Protein AF-A0A138AE57-F1 (afdb_monomer)

Solvent-accessible surface area (backbone atoms only — not comparable to full-atom values): 4551 Å² total; per-residue (Å²): 134,83,63,89,54,28,20,68,78,81,58,49,68,63,56,95,75,58,81,74,49,48,72,42,70,53,96,36,34,83,74,44,37,33,43,63,92,65,51,51,76,65,60,49,52,52,48,53,52,43,64,76,39,39,45,75,48,72,46,97,86,71,31,50,41,74,42,64,69,73,72,87,128

Structure (mmCIF, N/CA/C/O backbone):
data_AF-A0A138AE57-F1
#
_entry.id   AF-A0A138AE57-F1
#
loop_
_atom_site.group_PDB
_atom_site.id
_atom_site.type_symbol
_atom_site.label_atom_id
_atom_site.label_alt_id
_atom_site.label_comp_id
_atom_site.label_asym_id
_atom_site.label_entity_id
_atom_site.label_seq_id
_atom_site.pdbx_PDB_ins_code
_atom_site.Cartn_x
_atom_site.Cartn_y
_atom_site.Cartn_z
_atom_site.occupancy
_atom_site.B_iso_or_equiv
_atom_site.auth_seq_id
_atom_site.auth_comp_id
_atom_site.auth_asym_id
_atom_site.auth_atom_id
_atom_site.pdbx_PDB_model_num
ATOM 1 N N . MET A 1 1 ? 6.250 11.217 -14.703 1.00 43.09 1 MET A N 1
ATOM 2 C CA . MET A 1 1 ? 6.562 10.094 -13.794 1.00 43.09 1 MET A CA 1
ATOM 3 C C . MET A 1 1 ? 6.693 10.636 -12.379 1.00 43.09 1 MET A C 1
ATOM 5 O O . MET A 1 1 ? 7.542 11.486 -12.134 1.00 43.09 1 MET A O 1
ATOM 9 N N . SER A 1 2 ? 5.802 10.240 -11.473 1.00 51.94 2 SER A N 1
ATOM 10 C CA . SER A 1 2 ? 5.916 10.521 -10.039 1.00 51.94 2 SER A CA 1
ATOM 11 C C . SER A 1 2 ? 7.158 9.808 -9.501 1.00 51.94 2 SER A C 1
ATOM 13 O O . SER A 1 2 ? 7.308 8.605 -9.678 1.00 51.94 2 SER A O 1
ATOM 15 N N . ASN A 1 3 ? 8.073 10.544 -8.865 1.00 61.69 3 ASN A N 1
ATOM 16 C CA . ASN A 1 3 ? 9.152 9.916 -8.106 1.00 61.69 3 ASN A CA 1
ATOM 17 C C . ASN A 1 3 ? 8.506 9.125 -6.964 1.00 61.69 3 ASN A C 1
ATOM 19 O O . ASN A 1 3 ? 7.997 9.750 -6.035 1.00 61.69 3 ASN A O 1
ATOM 23 N N . LEU A 1 4 ? 8.571 7.791 -7.020 1.00 69.56 4 LEU A N 1
ATOM 24 C CA . LEU A 1 4 ? 8.080 6.854 -5.989 1.00 69.56 4 LEU A CA 1
ATOM 25 C C . LEU A 1 4 ? 8.727 7.073 -4.605 1.00 69.56 4 LEU A C 1
ATOM 27 O O . LEU A 1 4 ? 8.396 6.434 -3.621 1.00 69.56 4 LEU A O 1
ATOM 31 N N . ASN A 1 5 ? 9.646 8.024 -4.505 1.00 85.94 5 ASN A N 1
ATOM 32 C CA . ASN A 1 5 ? 10.393 8.354 -3.305 1.00 85.94 5 ASN A CA 1
ATOM 33 C C . ASN A 1 5 ? 9.757 9.558 -2.584 1.00 85.94 5 ASN A C 1
ATOM 35 O O . ASN A 1 5 ? 10.417 10.201 -1.763 1.00 85.94 5 ASN A O 1
ATOM 39 N N . ARG A 1 6 ? 8.539 9.971 -2.965 1.00 91.88 6 ARG A N 1
ATOM 40 C CA . ARG A 1 6 ? 7.848 11.148 -2.423 1.00 91.88 6 ARG A CA 1
ATOM 41 C C . ARG A 1 6 ? 6.356 10.892 -2.256 1.00 91.88 6 ARG A C 1
ATOM 43 O O . ARG A 1 6 ? 5.732 10.306 -3.128 1.00 91.88 6 ARG A O 1
ATOM 50 N N . CYS A 1 7 ? 5.800 11.443 -1.180 1.00 92.62 7 CYS A N 1
ATOM 51 C CA . CYS A 1 7 ? 4.366 11.504 -0.942 1.00 92.62 7 CYS A CA 1
ATOM 52 C C . CYS A 1 7 ? 3.664 12.211 -2.106 1.00 92.62 7 CYS A C 1
ATOM 54 O O . CYS A 1 7 ? 4.067 13.307 -2.511 1.00 92.62 7 CYS A O 1
ATOM 56 N N . ASN A 1 8 ? 2.595 11.617 -2.620 1.00 92.75 8 ASN A N 1
ATOM 57 C CA . ASN A 1 8 ? 1.810 12.207 -3.692 1.00 92.75 8 ASN A CA 1
ATOM 58 C C . ASN A 1 8 ? 1.019 13.445 -3.230 1.00 92.75 8 ASN A C 1
ATOM 60 O O . ASN A 1 8 ? 0.860 14.365 -4.025 1.00 92.75 8 ASN A O 1
ATOM 64 N N . GLY A 1 9 ? 0.590 13.500 -1.962 1.00 91.81 9 GLY A N 1
ATOM 65 C CA . GLY A 1 9 ? -0.138 14.643 -1.396 1.00 91.81 9 GLY A CA 1
ATOM 66 C C . GLY A 1 9 ? 0.767 15.841 -1.090 1.00 91.81 9 GLY A C 1
ATOM 67 O O . GLY A 1 9 ? 0.656 16.892 -1.711 1.00 91.81 9 GLY A O 1
ATOM 68 N N . CYS A 1 10 ? 1.708 15.687 -0.153 1.00 93.81 10 CYS A N 1
ATOM 69 C CA . CYS A 1 10 ? 2.536 16.800 0.340 1.00 93.81 10 CYS A CA 1
ATOM 70 C C . CYS A 1 10 ? 3.965 16.852 -0.224 1.00 93.81 10 CYS A C 1
ATOM 72 O O . CYS A 1 10 ? 4.759 17.693 0.192 1.00 93.81 10 CYS A O 1
ATOM 74 N N . ARG A 1 11 ? 4.348 15.934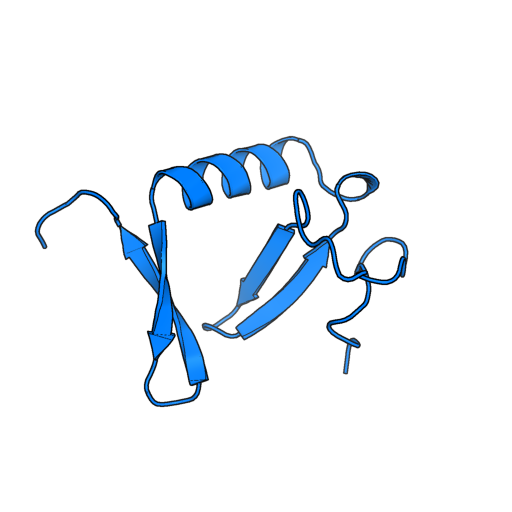 -1.126 1.00 92.56 11 ARG A N 1
ATOM 75 C CA . ARG A 1 11 ? 5.700 15.848 -1.731 1.00 92.56 11 ARG A CA 1
ATOM 76 C C . ARG A 1 11 ? 6.851 15.587 -0.749 1.00 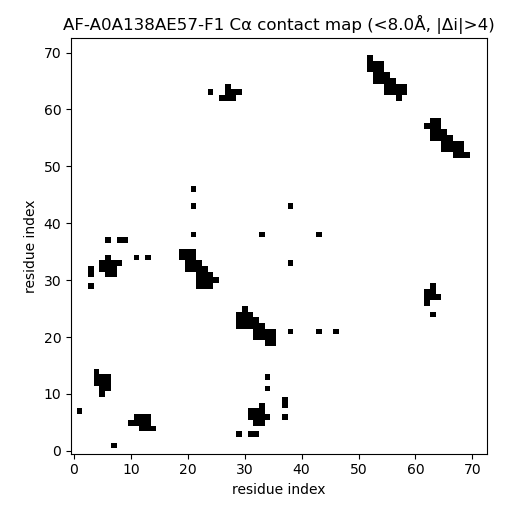92.56 11 ARG A C 1
ATOM 78 O O . ARG A 1 11 ? 8.017 15.564 -1.176 1.00 92.56 11 ARG A O 1
ATOM 85 N N . ARG A 1 12 ? 6.540 15.316 0.529 1.00 91.56 12 ARG A N 1
ATOM 86 C CA . ARG A 1 12 ? 7.488 14.848 1.553 1.00 91.56 12 ARG A CA 1
ATOM 87 C C . ARG A 1 12 ? 8.255 13.639 1.034 1.00 91.56 12 ARG A C 1
ATOM 89 O O . ARG A 1 12 ? 7.667 12.750 0.426 1.00 91.56 12 ARG A O 1
ATOM 96 N N . ARG A 1 13 ? 9.569 13.610 1.250 1.00 91.44 13 ARG A N 1
ATOM 97 C CA . ARG A 1 13 ? 10.421 12.503 0.808 1.00 91.44 13 ARG A CA 1
ATOM 98 C C . ARG A 1 13 ? 10.175 11.270 1.681 1.00 91.44 13 ARG A C 1
ATOM 100 O O . ARG A 1 13 ? 10.081 11.400 2.900 1.00 91.44 13 ARG A O 1
ATOM 107 N N . LEU A 1 14 ? 10.083 10.106 1.049 1.00 87.75 14 LEU A N 1
ATOM 108 C CA . LEU A 1 14 ? 10.144 8.814 1.721 1.00 87.75 14 LEU A CA 1
ATOM 109 C C . LEU A 1 14 ? 11.597 8.605 2.165 1.00 87.75 14 LEU A C 1
ATOM 111 O O . LEU A 1 14 ? 12.509 8.612 1.333 1.00 87.75 14 LEU A O 1
ATOM 115 N N . HIS A 1 15 ? 11.816 8.529 3.475 1.00 81.00 15 HIS A N 1
ATOM 116 C CA . HIS A 1 15 ? 13.122 8.214 4.059 1.00 81.00 15 HIS A CA 1
ATOM 117 C C . HIS A 1 15 ? 13.237 6.697 4.277 1.00 81.00 15 HIS A C 1
ATOM 119 O O . HIS A 1 15 ? 12.315 5.955 3.960 1.00 81.00 15 HIS A O 1
ATOM 125 N N . SER A 1 16 ? 14.374 6.227 4.792 1.00 73.00 16 SER A N 1
ATOM 126 C CA . SER A 1 16 ? 14.632 4.799 5.023 1.00 73.00 16 SER A CA 1
ATOM 127 C C . SER A 1 16 ? 13.639 4.127 5.977 1.00 73.00 16 SER A C 1
ATOM 129 O O . SER A 1 16 ? 13.451 2.921 5.870 1.00 73.00 16 SER A O 1
ATOM 131 N N . ASN A 1 17 ? 12.995 4.882 6.877 1.00 74.12 17 ASN A N 1
ATOM 132 C CA . ASN A 1 17 ? 11.868 4.366 7.645 1.00 74.12 17 ASN A CA 1
ATOM 133 C C . ASN A 1 17 ? 10.564 4.542 6.849 1.00 74.12 17 ASN A C 1
ATOM 135 O O . ASN A 1 17 ? 10.077 5.666 6.690 1.00 74.12 17 ASN A O 1
ATOM 139 N N . ILE A 1 18 ? 10.048 3.425 6.337 1.00 83.50 18 ILE A N 1
ATOM 140 C CA . ILE A 1 18 ? 8.818 3.345 5.537 1.00 83.50 18 ILE A CA 1
ATOM 141 C C . ILE A 1 18 ? 7.573 3.048 6.384 1.00 83.50 18 ILE A C 1
ATOM 143 O O . ILE A 1 18 ? 6.471 3.027 5.848 1.00 83.50 18 ILE A O 1
ATOM 147 N N . GLU A 1 19 ? 7.735 2.813 7.684 1.00 86.88 19 GLU A N 1
ATOM 148 C CA . GLU A 1 19 ? 6.642 2.461 8.589 1.00 86.88 19 GLU A CA 1
ATOM 149 C C . GLU A 1 19 ? 5.536 3.533 8.588 1.00 86.88 19 GLU A C 1
ATOM 151 O O . GLU A 1 19 ? 5.810 4.740 8.596 1.00 86.88 19 GLU 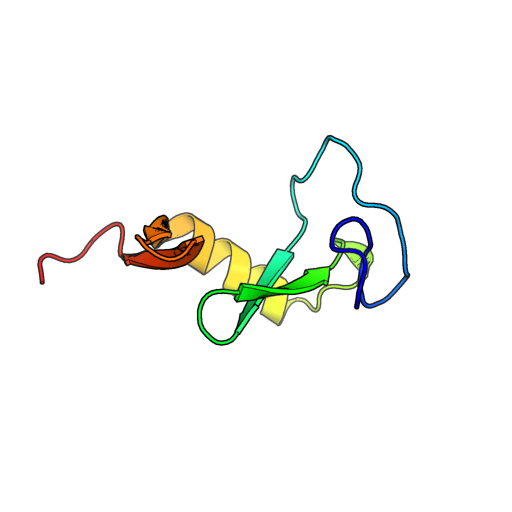A O 1
ATOM 156 N N . GLY A 1 20 ? 4.280 3.084 8.518 1.00 88.19 20 GLY A N 1
ATOM 157 C CA . GLY A 1 20 ? 3.092 3.940 8.442 1.00 88.19 20 GLY A CA 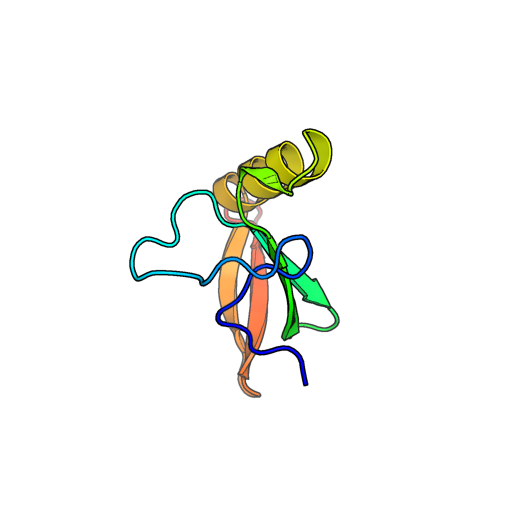1
ATOM 158 C C . GLY A 1 20 ? 2.881 4.653 7.100 1.00 88.19 20 GLY A C 1
ATOM 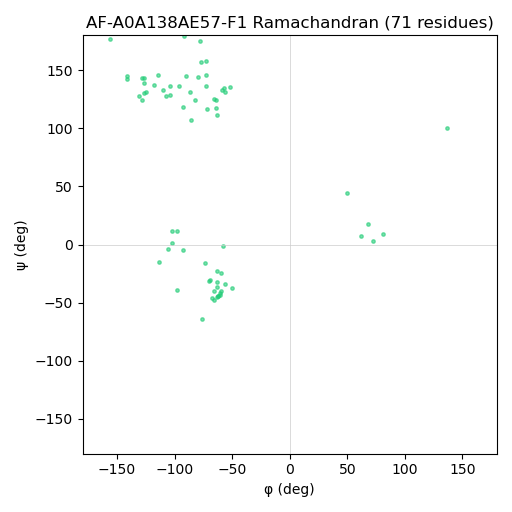159 O O . GLY A 1 20 ? 1.959 5.457 6.970 1.00 88.19 20 GLY A O 1
ATOM 160 N N . TRP A 1 21 ? 3.724 4.426 6.088 1.00 92.88 21 TRP A N 1
ATOM 161 C CA . TRP A 1 21 ? 3.460 4.919 4.736 1.00 92.88 21 TRP A CA 1
ATOM 162 C C . TRP A 1 21 ? 2.608 3.928 3.951 1.00 92.88 21 TRP A C 1
ATOM 164 O O . TRP A 1 21 ? 2.963 2.760 3.825 1.00 92.88 21 TRP A O 1
ATOM 174 N N . ASN A 1 22 ? 1.556 4.433 3.311 1.00 93.44 22 ASN A N 1
ATOM 175 C CA . ASN A 1 22 ? 0.678 3.609 2.489 1.00 93.44 22 ASN A CA 1
ATOM 176 C C . ASN A 1 22 ? 1.096 3.706 1.027 1.00 93.44 22 ASN A C 1
ATOM 178 O O . ASN A 1 22 ? 1.351 4.800 0.509 1.00 93.44 22 ASN A O 1
ATOM 182 N N . ALA A 1 23 ? 1.122 2.560 0.352 1.00 91.12 23 ALA A N 1
ATOM 183 C CA . ALA A 1 23 ? 1.251 2.469 -1.093 1.00 91.12 23 ALA A CA 1
ATOM 184 C C . ALA A 1 23 ? -0.072 1.983 -1.689 1.00 91.12 23 ALA A C 1
ATOM 186 O O . ALA A 1 23 ? -0.651 1.005 -1.226 1.00 91.12 23 ALA A O 1
ATOM 187 N N . GLN A 1 24 ? -0.532 2.659 -2.736 1.00 89.56 24 GLN A N 1
ATOM 188 C CA . GLN A 1 24 ? -1.705 2.264 -3.503 1.00 89.56 24 GLN A CA 1
ATOM 189 C C . GLN A 1 24 ? -1.256 1.641 -4.822 1.00 89.56 24 GLN A C 1
ATOM 191 O O . GLN A 1 24 ? -0.460 2.229 -5.567 1.00 89.56 24 GLN A O 1
ATOM 196 N N . PHE A 1 25 ? -1.783 0.455 -5.114 1.00 88.88 25 PHE A N 1
ATOM 197 C CA . PHE A 1 25 ? -1.452 -0.304 -6.313 1.00 88.88 25 PHE A CA 1
ATOM 198 C C . PHE A 1 25 ? -2.585 -0.207 -7.336 1.00 88.88 25 PHE A C 1
ATOM 200 O O . PHE A 1 25 ? -3.755 -0.347 -7.002 1.00 88.88 25 PHE A O 1
ATOM 207 N N . CYS A 1 26 ? -2.236 0.001 -8.602 1.00 88.75 26 CYS A N 1
ATOM 208 C CA . CYS A 1 26 ? -3.152 -0.053 -9.735 1.00 88.75 26 CYS A CA 1
ATOM 209 C C . CYS A 1 26 ? -2.554 -0.984 -10.792 1.00 88.75 26 CYS A C 1
ATOM 211 O O . CYS A 1 26 ? -1.406 -0.797 -11.199 1.00 88.75 26 CYS A O 1
ATOM 213 N N . ASN A 1 27 ? -3.303 -2.012 -11.206 1.00 89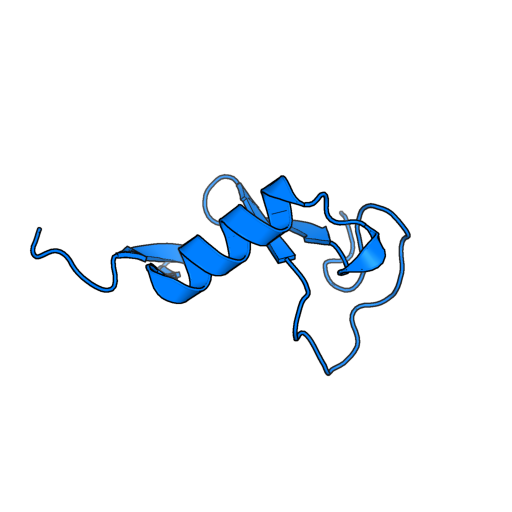.88 27 ASN A N 1
ATOM 214 C CA . ASN A 1 27 ? -2.835 -3.052 -12.133 1.00 89.88 27 ASN A CA 1
ATOM 215 C C . ASN A 1 27 ? -1.480 -3.664 -11.721 1.00 89.88 27 ASN A C 1
ATOM 217 O O . ASN A 1 27 ? -0.564 -3.782 -12.535 1.00 89.88 27 ASN A O 1
ATOM 221 N N . GLY A 1 28 ? -1.328 -3.978 -10.429 1.00 89.56 28 GLY A N 1
ATOM 222 C CA . GLY A 1 28 ? -0.097 -4.554 -9.881 1.00 89.56 28 GLY A CA 1
ATOM 223 C C . GLY A 1 28 ? 1.103 -3.601 -9.885 1.00 89.56 28 GLY A C 1
ATOM 224 O O . GLY A 1 28 ? 2.243 -4.039 -9.786 1.00 89.56 28 GLY A O 1
ATOM 225 N N . ARG A 1 29 ? 0.904 -2.288 -10.021 1.00 89.62 29 ARG A N 1
ATOM 226 C CA . ARG A 1 29 ? 1.990 -1.296 -9.978 1.00 89.62 29 ARG A CA 1
ATOM 227 C C . ARG A 1 29 ? 1.693 -0.224 -8.952 1.00 89.62 29 ARG A C 1
ATOM 229 O O . ARG A 1 29 ? 0.548 0.194 -8.822 1.00 89.62 29 ARG A O 1
ATOM 236 N N . ILE A 1 30 ? 2.722 0.256 -8.257 1.00 89.50 30 ILE A N 1
ATOM 237 C CA . ILE A 1 30 ? 2.560 1.380 -7.333 1.00 89.50 30 ILE A CA 1
ATOM 238 C C . ILE A 1 30 ? 2.153 2.611 -8.143 1.00 89.50 30 ILE A C 1
ATOM 240 O O . ILE A 1 30 ? 2.901 3.081 -9.001 1.00 89.50 30 ILE A O 1
ATOM 244 N N . ALA A 1 31 ? 0.967 3.126 -7.857 1.00 89.44 31 ALA A N 1
ATOM 245 C CA . ALA A 1 31 ? 0.448 4.340 -8.461 1.00 89.44 31 ALA A CA 1
ATOM 246 C C . ALA A 1 31 ? 0.681 5.550 -7.541 1.00 89.44 31 ALA A C 1
ATOM 248 O O . ALA A 1 31 ? 1.049 6.632 -8.012 1.00 89.44 31 ALA A O 1
ATOM 249 N N . TRP A 1 32 ? 0.521 5.356 -6.226 1.00 89.44 32 TRP A N 1
ATOM 250 C CA . TRP A 1 32 ? 0.587 6.420 -5.224 1.00 89.44 32 TRP A CA 1
ATOM 251 C C . TRP A 1 32 ? 1.286 5.948 -3.956 1.00 89.44 32 TRP A C 1
ATOM 253 O O . TRP A 1 32 ? 1.140 4.797 -3.556 1.00 89.44 32 TRP A O 1
ATOM 263 N N . ILE A 1 33 ? 2.022 6.855 -3.318 1.00 92.12 33 ILE A N 1
ATOM 264 C CA . ILE A 1 33 ? 2.592 6.675 -1.984 1.00 92.12 33 ILE A CA 1
ATOM 265 C C . ILE A 1 33 ? 2.158 7.865 -1.128 1.00 92.12 33 ILE A C 1
ATOM 267 O O . ILE A 1 33 ? 2.295 9.018 -1.544 1.00 92.12 33 ILE A O 1
ATOM 271 N N . LEU A 1 34 ? 1.636 7.606 0.069 1.00 93.38 34 LEU A N 1
ATOM 272 C CA . LEU A 1 34 ? 1.134 8.626 0.988 1.00 93.38 34 LEU A CA 1
ATOM 273 C C . LEU A 1 34 ? 1.807 8.506 2.352 1.00 93.38 34 LEU A C 1
ATOM 275 O O . LEU A 1 34 ? 1.868 7.432 2.946 1.00 93.38 34 LEU A O 1
ATOM 279 N N . CYS A 1 35 ? 2.290 9.636 2.869 1.00 93.69 35 CYS A N 1
ATOM 280 C CA . CYS A 1 35 ? 2.783 9.700 4.241 1.00 93.69 35 CYS A CA 1
ATOM 281 C C . CYS A 1 35 ? 1.615 9.640 5.239 1.00 93.69 35 CYS A C 1
ATOM 283 O O . CYS A 1 35 ? 0.513 10.050 4.869 1.00 93.69 35 CYS A O 1
ATOM 285 N N . PRO A 1 36 ? 1.860 9.248 6.504 1.00 92.88 36 PRO A N 1
ATOM 286 C CA . PRO A 1 36 ? 0.813 9.147 7.528 1.00 92.88 36 PRO A CA 1
ATOM 287 C C . PRO A 1 36 ? -0.064 10.401 7.648 1.00 92.88 36 PRO A C 1
ATOM 289 O O . PRO A 1 36 ? -1.271 10.327 7.818 1.00 92.88 36 PRO A O 1
ATOM 292 N N . ALA A 1 37 ? 0.537 11.585 7.491 1.00 93.44 37 ALA A N 1
ATOM 293 C CA . ALA A 1 37 ? -0.169 12.862 7.601 1.00 93.44 37 ALA A CA 1
ATOM 294 C C . ALA A 1 37 ? -1.091 13.194 6.409 1.00 93.44 37 ALA A C 1
ATOM 296 O O . ALA A 1 37 ? -1.888 14.121 6.505 1.00 93.44 37 ALA A O 1
ATOM 297 N N . CYS A 1 38 ? -0.941 12.511 5.271 1.00 94.50 38 CYS A N 1
ATOM 298 C CA . CYS A 1 38 ? -1.746 12.740 4.067 1.00 94.50 38 CYS A CA 1
ATOM 299 C C . CYS A 1 38 ? -2.784 11.646 3.818 1.00 94.50 38 CYS A C 1
ATOM 301 O O . CYS A 1 38 ? -3.531 11.759 2.851 1.00 94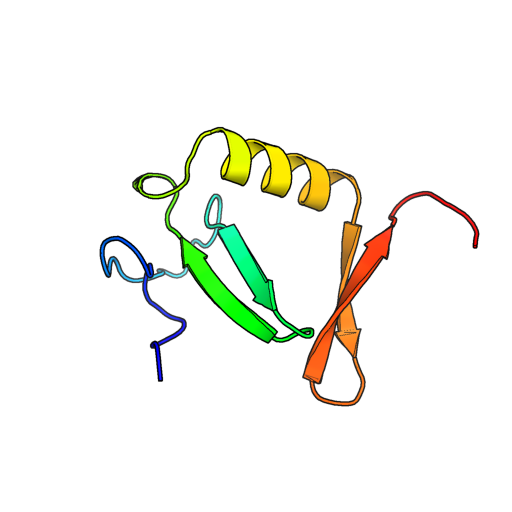.50 38 CYS A O 1
ATOM 303 N N . GLN A 1 39 ? -2.801 10.597 4.635 1.00 93.88 39 GLN A N 1
ATOM 304 C CA . GLN A 1 39 ? -3.791 9.534 4.540 1.00 93.88 39 GLN A CA 1
ATOM 305 C C . GLN A 1 39 ? -5.093 9.986 5.195 1.00 93.88 39 GLN A C 1
ATOM 307 O O . GLN A 1 39 ? -5.094 10.681 6.214 1.00 93.88 39 GLN A O 1
ATOM 312 N N . THR A 1 40 ? -6.214 9.563 4.631 1.00 94.12 40 THR A N 1
ATOM 313 C CA . THR A 1 40 ? -7.497 9.609 5.329 1.00 94.12 40 THR A CA 1
ATOM 314 C C . THR A 1 40 ? -7.587 8.466 6.350 1.00 94.12 40 THR A C 1
ATOM 316 O O . THR A 1 40 ? -6.938 7.430 6.180 1.00 94.12 40 THR A O 1
ATOM 319 N N . PRO A 1 41 ? -8.432 8.586 7.393 1.00 94.44 41 PRO A N 1
ATOM 320 C CA . PRO A 1 41 ? -8.647 7.491 8.341 1.00 94.44 41 PRO A CA 1
ATOM 321 C C . PRO A 1 41 ? -9.108 6.185 7.678 1.00 94.44 41 PRO A C 1
ATOM 323 O O . PRO A 1 41 ? -8.725 5.108 8.125 1.00 94.44 41 PRO A O 1
ATOM 326 N N . GLY A 1 42 ? -9.901 6.276 6.603 1.00 94.50 42 GLY A N 1
ATOM 327 C CA . GLY A 1 42 ? -10.360 5.115 5.839 1.00 94.50 42 GLY A CA 1
ATOM 328 C C . GLY A 1 42 ? -9.228 4.415 5.089 1.00 94.50 42 GLY A C 1
ATOM 329 O O . GLY A 1 42 ? -9.100 3.202 5.193 1.00 94.50 42 GLY A O 1
ATOM 330 N N . GLU A 1 43 ? -8.365 5.171 4.402 1.00 93.38 43 GLU A N 1
ATOM 331 C CA . GLU A 1 43 ? -7.191 4.612 3.712 1.00 93.38 43 GLU A CA 1
ATOM 332 C C . GLU A 1 43 ? -6.202 3.968 4.690 1.00 93.38 43 GLU A C 1
ATOM 334 O O . GLU A 1 43 ? -5.599 2.948 4.364 1.00 93.38 43 GLU A O 1
ATOM 339 N N . ASN A 1 44 ? -6.036 4.541 5.887 1.00 93.81 44 ASN A N 1
ATOM 340 C CA . ASN A 1 44 ? -5.224 3.924 6.933 1.00 93.81 44 ASN A CA 1
ATOM 341 C C . ASN A 1 44 ? -5.858 2.616 7.422 1.00 93.81 44 ASN A C 1
ATOM 343 O O . ASN A 1 44 ? -5.185 1.597 7.476 1.00 93.81 44 ASN A O 1
ATOM 347 N N . ALA A 1 45 ? -7.160 2.620 7.724 1.00 94.56 45 ALA A N 1
ATOM 348 C CA . ALA A 1 45 ? -7.863 1.413 8.158 1.00 94.56 45 ALA A CA 1
ATOM 349 C C . ALA A 1 45 ? -7.811 0.291 7.105 1.00 94.56 45 ALA A C 1
ATOM 351 O O . ALA A 1 45 ? -7.612 -0.869 7.455 1.00 94.56 45 ALA A O 1
ATOM 352 N N . GLU A 1 46 ? -7.949 0.625 5.821 1.00 94.00 46 GLU A N 1
ATOM 353 C CA . GLU A 1 46 ? -7.797 -0.335 4.724 1.00 94.00 46 GLU A CA 1
ATOM 354 C C . GLU A 1 46 ? -6.375 -0.915 4.670 1.00 94.00 46 GLU A C 1
ATOM 356 O O . GLU A 1 46 ? -6.210 -2.127 4.527 1.00 94.00 46 GLU A O 1
ATOM 361 N N . ALA A 1 47 ? -5.347 -0.073 4.819 1.00 93.06 47 ALA A N 1
ATOM 362 C CA . ALA A 1 47 ? -3.957 -0.519 4.822 1.00 93.06 47 ALA A CA 1
ATOM 363 C C . ALA A 1 47 ? -3.657 -1.476 5.985 1.00 93.06 47 ALA A C 1
ATOM 365 O O . ALA A 1 47 ? -3.076 -2.530 5.744 1.00 93.06 47 ALA A O 1
ATOM 366 N N . GLU A 1 48 ? -4.128 -1.168 7.195 1.00 93.75 48 GLU A N 1
ATOM 367 C CA . GLU A 1 48 ? -3.980 -2.030 8.378 1.00 93.75 48 GLU A CA 1
ATOM 368 C C . GLU A 1 48 ? -4.660 -3.396 8.176 1.00 93.75 48 GLU A C 1
ATOM 370 O O . GLU A 1 48 ? -4.090 -4.445 8.483 1.00 93.75 48 GLU A O 1
ATOM 375 N N . VAL A 1 49 ? -5.872 -3.414 7.603 1.00 94.00 49 VAL A N 1
ATOM 376 C CA . VAL A 1 49 ? -6.573 -4.668 7.276 1.00 94.00 49 VAL A CA 1
ATOM 377 C C . VAL A 1 49 ? -5.786 -5.468 6.245 1.00 94.00 49 VAL A C 1
ATOM 379 O O . VAL A 1 49 ? -5.606 -6.677 6.406 1.00 94.00 49 VAL A O 1
ATOM 382 N N . ASN A 1 50 ? -5.296 -4.819 5.194 1.00 93.06 50 ASN A N 1
ATOM 383 C CA . ASN A 1 50 ? -4.519 -5.484 4.159 1.00 93.06 50 ASN A CA 1
ATOM 384 C C . ASN A 1 50 ? -3.183 -6.012 4.701 1.00 93.06 50 ASN A C 1
ATOM 386 O O . ASN A 1 50 ? -2.798 -7.129 4.371 1.00 93.06 50 ASN A O 1
ATOM 390 N N . GLU A 1 51 ? -2.492 -5.269 5.565 1.00 92.00 51 GLU A N 1
ATOM 391 C CA . GLU A 1 51 ? -1.285 -5.742 6.248 1.00 92.00 51 GLU A CA 1
ATOM 392 C C . GLU A 1 51 ? -1.582 -6.975 7.110 1.00 92.00 51 GLU A C 1
ATOM 394 O O . GLU A 1 51 ? -0.834 -7.955 7.078 1.00 92.00 51 GLU A O 1
ATOM 399 N N . ALA A 1 52 ? -2.706 -6.982 7.826 1.00 93.25 52 ALA A N 1
ATOM 400 C CA . ALA A 1 52 ? -3.108 -8.114 8.652 1.00 93.25 52 ALA A CA 1
ATOM 401 C C . ALA A 1 52 ? -3.521 -9.348 7.827 1.00 93.25 52 ALA A C 1
ATOM 403 O O . ALA A 1 52 ? -3.335 -10.479 8.280 1.00 93.25 52 ALA A O 1
ATOM 404 N N . THR A 1 53 ? -4.069 -9.154 6.624 1.00 94.06 53 THR A N 1
ATOM 405 C CA . THR A 1 53 ? -4.757 -10.215 5.866 1.00 94.06 53 THR A CA 1
ATOM 406 C C . THR A 1 53 ? -4.076 -10.647 4.573 1.00 94.06 53 THR A C 1
ATOM 408 O O . THR A 1 53 ? -4.420 -11.719 4.081 1.00 94.06 53 THR A O 1
ATOM 411 N N . LEU A 1 54 ? -3.118 -9.893 4.026 1.00 92.94 54 LEU A N 1
ATOM 412 C CA . LEU A 1 54 ? -2.486 -10.182 2.735 1.00 92.94 54 LEU A CA 1
ATOM 413 C C . LEU A 1 54 ? -0.982 -10.439 2.861 1.00 92.94 54 LEU A C 1
ATOM 415 O O . LEU A 1 54 ? -0.257 -9.711 3.537 1.00 92.94 54 LEU A O 1
ATOM 419 N N . ASP A 1 55 ? -0.514 -11.456 2.144 1.00 92.69 55 ASP A N 1
ATOM 420 C CA . ASP A 1 55 ? 0.887 -11.667 1.809 1.00 92.69 55 ASP A CA 1
ATOM 42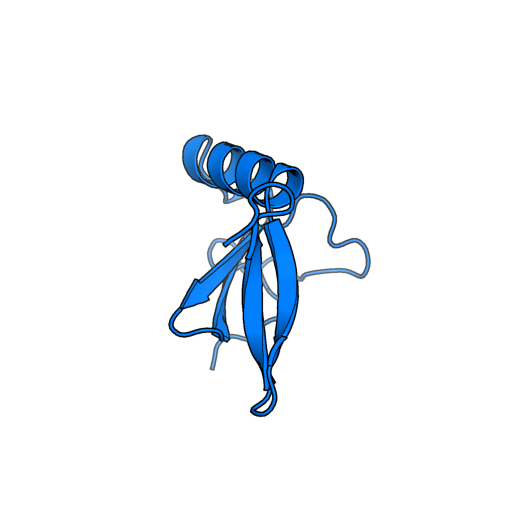1 C C . ASP A 1 55 ? 1.175 -11.026 0.455 1.00 92.69 55 ASP A C 1
ATOM 423 O O . ASP A 1 55 ? 0.602 -11.402 -0.576 1.00 92.69 55 ASP A O 1
ATOM 427 N N . TYR A 1 56 ? 2.080 -10.054 0.463 1.00 90.44 56 TYR A N 1
ATOM 428 C CA . TYR A 1 56 ? 2.538 -9.376 -0.740 1.00 90.44 56 TYR A CA 1
ATOM 429 C C . TYR A 1 56 ? 3.746 -10.090 -1.341 1.00 90.44 56 TYR A C 1
ATOM 431 O O . TYR A 1 56 ? 4.619 -10.591 -0.633 1.00 90.44 56 TYR A O 1
ATOM 439 N N . GLY A 1 57 ? 3.824 -10.092 -2.665 1.00 90.81 57 GLY A N 1
ATOM 440 C CA . GLY A 1 57 ? 4.970 -10.603 -3.399 1.00 90.81 57 GLY A CA 1
ATOM 441 C C . GLY A 1 57 ? 5.072 -9.989 -4.785 1.00 90.81 57 GLY A C 1
ATOM 442 O O . GLY A 1 57 ? 4.199 -9.243 -5.220 1.00 90.81 57 GLY A O 1
ATOM 443 N N . THR A 1 58 ? 6.131 -10.356 -5.498 1.00 93.50 58 THR A N 1
ATOM 444 C CA . THR A 1 58 ? 6.377 -9.889 -6.864 1.00 93.50 58 THR A CA 1
ATOM 445 C C . THR A 1 58 ? 6.136 -11.028 -7.849 1.00 93.50 58 THR A C 1
ATOM 447 O O . THR A 1 58 ? 6.683 -12.121 -7.692 1.00 93.50 58 THR A O 1
ATOM 450 N N . GLY A 1 59 ? 5.306 -10.779 -8.858 1.00 89.50 59 GLY A N 1
ATOM 451 C CA . GLY A 1 59 ? 5.026 -11.689 -9.958 1.00 89.50 59 GLY A CA 1
ATOM 452 C C . GLY A 1 59 ? 6.137 -11.725 -11.019 1.00 89.50 59 GLY A C 1
ATOM 453 O O . GLY A 1 59 ? 7.114 -10.973 -10.947 1.00 89.50 59 GLY A O 1
ATOM 454 N N . PRO A 1 60 ? 6.011 -12.609 -12.024 1.00 89.69 60 PRO A N 1
ATOM 455 C CA . PRO A 1 60 ? 7.064 -12.870 -13.007 1.00 89.69 60 PRO A CA 1
ATOM 456 C C . PRO A 1 60 ? 7.430 -11.671 -13.891 1.00 89.69 60 PRO A C 1
ATOM 458 O O . PRO A 1 60 ? 8.530 -11.638 -14.440 1.00 89.69 60 PRO A O 1
ATOM 461 N N . LEU A 1 61 ? 6.530 -10.696 -14.051 1.00 90.50 61 LEU A N 1
ATOM 462 C CA . LEU A 1 61 ? 6.740 -9.498 -14.868 1.00 90.50 61 LEU A CA 1
ATOM 463 C C . LEU A 1 61 ? 7.070 -8.263 -14.010 1.00 90.50 61 LEU A C 1
ATOM 465 O O . LEU A 1 61 ? 7.070 -7.138 -14.517 1.00 90.50 61 LEU A O 1
ATOM 469 N N . GLY A 1 6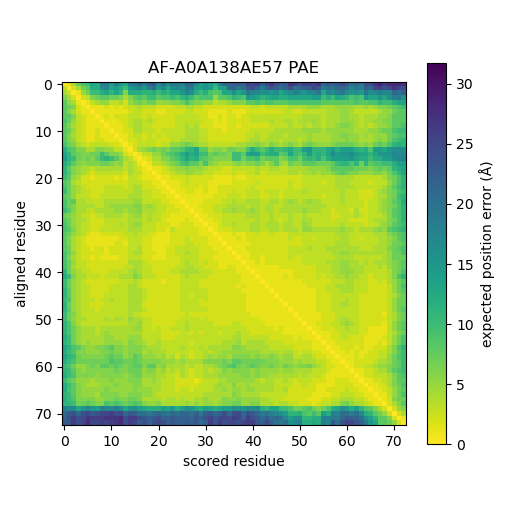2 ? 7.363 -8.456 -12.719 1.00 86.75 62 GLY A N 1
ATOM 470 C CA . GLY A 1 62 ? 7.647 -7.378 -11.770 1.00 86.75 62 GLY A CA 1
ATOM 471 C C . GLY A 1 62 ? 6.398 -6.687 -11.215 1.00 86.75 62 GLY A C 1
ATOM 472 O O . GLY A 1 62 ? 6.513 -5.649 -10.564 1.00 86.75 62 GLY A O 1
ATOM 473 N N . GLU A 1 63 ? 5.209 -7.222 -11.484 1.00 91.44 63 GLU A N 1
ATOM 474 C CA . GLU A 1 63 ? 3.957 -6.761 -10.903 1.00 91.44 63 GLU A CA 1
ATOM 475 C C . GLU A 1 63 ? 3.844 -7.169 -9.432 1.00 91.44 63 GLU A C 1
ATOM 477 O O . GLU A 1 63 ? 4.291 -8.234 -9.021 1.00 91.44 63 GLU A O 1
ATOM 482 N N . GLN A 1 64 ? 3.224 -6.320 -8.630 1.00 92.12 64 GLN A N 1
ATOM 483 C CA . GLN A 1 64 ? 2.922 -6.593 -7.237 1.00 92.12 64 GLN A CA 1
ATOM 484 C C . GLN A 1 64 ? 1.647 -7.419 -7.157 1.00 92.12 64 GLN A C 1
ATOM 486 O O . GLN A 1 64 ? 0.602 -7.032 -7.687 1.00 92.12 64 GLN A O 1
ATOM 491 N N . ILE A 1 65 ? 1.758 -8.562 -6.494 1.00 92.31 65 ILE A N 1
ATOM 492 C CA . ILE A 1 65 ? 0.674 -9.501 -6.247 1.00 92.31 65 ILE A CA 1
ATOM 493 C C . ILE A 1 65 ? 0.399 -9.555 -4.748 1.00 92.31 65 ILE A C 1
ATOM 495 O O . ILE A 1 65 ? 1.313 -9.458 -3.932 1.00 92.31 65 ILE A O 1
ATOM 499 N N . ALA A 1 66 ? -0.865 -9.732 -4.388 1.00 91.31 66 ALA A N 1
ATOM 500 C CA . ALA A 1 66 ? -1.282 -9.946 -3.013 1.00 91.31 66 ALA A CA 1
ATOM 501 C C . ALA A 1 66 ? -2.120 -11.220 -2.945 1.00 91.31 66 ALA A C 1
ATOM 503 O O . ALA A 1 66 ? -2.931 -11.490 -3.835 1.00 91.31 66 ALA A O 1
ATOM 504 N N . ARG A 1 67 ? -1.906 -12.022 -1.905 1.00 90.94 67 ARG A N 1
ATOM 505 C CA . ARG A 1 67 ? -2.682 -13.235 -1.637 1.00 90.94 67 ARG A CA 1
ATOM 506 C C . ARG A 1 67 ? -3.198 -13.199 -0.204 1.00 90.94 67 ARG A C 1
ATOM 508 O O . ARG A 1 67 ? -2.463 -12.739 0.660 1.00 90.94 67 ARG A O 1
ATOM 515 N N . PRO A 1 68 ? -4.410 -13.691 0.083 1.00 91.81 68 PRO A N 1
ATOM 516 C CA . PRO A 1 68 ? -4.868 -13.822 1.459 1.00 91.81 68 PRO A CA 1
ATOM 517 C C . PRO A 1 68 ? -3.936 -14.723 2.280 1.00 91.81 68 PRO A C 1
ATOM 519 O O . PRO A 1 68 ? -3.605 -15.826 1.849 1.00 91.81 68 PRO A O 1
ATOM 522 N N . LYS A 1 69 ? -3.563 -14.267 3.479 1.00 88.88 69 LYS A N 1
ATOM 523 C CA . LYS A 1 69 ? -2.803 -15.020 4.491 1.00 88.88 69 LYS A CA 1
ATOM 524 C C . LYS A 1 69 ? -3.568 -16.237 4.996 1.00 88.88 69 LYS A C 1
ATOM 526 O O . LYS A 1 69 ? -2.981 -17.254 5.354 1.00 88.88 69 LYS A O 1
ATOM 531 N N . THR A 1 70 ? -4.895 -16.136 5.052 1.00 77.69 70 THR A N 1
ATOM 532 C CA . THR A 1 70 ? -5.773 -17.232 5.467 1.00 77.69 70 THR A CA 1
ATOM 533 C C . THR A 1 70 ? -6.911 -17.401 4.466 1.00 77.69 70 THR A C 1
ATOM 535 O O . THR A 1 70 ? -7.588 -16.447 4.096 1.00 77.69 70 THR A O 1
ATOM 538 N N . GLY A 1 71 ? -7.079 -18.637 3.991 1.00 55.94 71 GLY A N 1
ATOM 539 C CA . GLY A 1 71 ? -8.035 -19.006 2.948 1.00 55.94 71 GLY A CA 1
ATOM 540 C C . GLY A 1 71 ? -7.400 -19.965 1.946 1.00 55.94 71 GLY A C 1
ATOM 541 O O . GLY A 1 71 ? -6.631 -19.560 1.081 1.00 55.94 71 GLY A O 1
ATOM 542 N N . ARG A 1 72 ? -7.693 -21.261 2.090 1.00 55.75 72 ARG A N 1
ATOM 543 C CA . ARG A 1 72 ? -7.410 -22.270 1.062 1.00 55.75 72 ARG A CA 1
ATOM 544 C C . ARG A 1 72 ? -8.306 -21.940 -0.142 1.00 55.75 72 ARG A C 1
ATOM 546 O O . ARG A 1 72 ? -9.508 -21.790 0.059 1.00 55.75 72 ARG A O 1
ATOM 553 N N . TRP A 1 73 ? -7.706 -21.774 -1.320 1.00 56.59 73 TRP A N 1
ATOM 554 C CA . TRP A 1 73 ? -8.410 -21.562 -2.591 1.00 56.59 73 TRP A CA 1
ATOM 555 C C . TRP A 1 73 ? -9.276 -22.767 -2.957 1.00 56.59 73 TRP A C 1
ATOM 557 O O . TRP A 1 73 ? -8.806 -23.907 -2.721 1.00 56.59 73 TRP A O 1
#

Secondary structure (DSSP, 8-state):
---TTB-TTT-PBP-S--TT-EEEEETTEEEEEE-GGGS-HHHHHHHHHHHHHEEEEE-TTS-EEEEESS---

Organism: NCBI:txid239498

Mean predicted aligned error: 5.19 Å

Nearest PDB structures (foldseek):
  7x75-assembly1_K  TM=4.045E-01  e=4.339E+00  Streptomyces coelicolor A3(2)

Sequence (73 aa):
MSNLNRCNGCRRRLHSNIEGWNAQFCNGRIAWILCPACQTPGENAEAEVNEATLDYGTGPLGEQIARPKTGRW

pLDDT: mean 87.32, std 11.14, range [43.09, 94.56]

Radius of gyration: 13.14 Å; Cα contacts (8 Å, |Δi|>4): 88; chains: 1; bounding box: 25×39×24 Å

Foldseek 3Di:
DPPPQAAPPPRHGNDPPCPCWDFDDDPQHGPGIHHNVRDDPVSSVVRVVQVVFWDWDADPVRGIDIDGPDDDD